Protein AF-A0A1C6UGQ5-F1 (afdb_monomer_lite)

Organism: NCBI:txid683228

Radius of gyration: 12.21 Å; chains: 1; bounding box: 24×23×37 Å

pLDDT: mean 90.73, std 9.97, range [44.59, 98.0]

Secondary structure (DSSP, 8-state):
-PPPHHHHHS-HHHHHHHHHHHHHHHHHTT-HHHHHHHHHHHHHH-HHHHHH-HHHHHHHHHHHTSTT--HHHHHHHHHTT--

Structure (mmCIF, N/CA/C/O backbone):
data_AF-A0A1C6UGQ5-F1
#
_entry.id   AF-A0A1C6UGQ5-F1
#
loop_
_atom_site.group_PDB
_atom_site.id
_atom_site.type_symbol
_atom_site.label_atom_id
_atom_site.label_alt_id
_atom_site.label_comp_id
_atom_site.label_asym_id
_atom_site.label_entity_id
_atom_site.label_seq_id
_atom_site.pdbx_PDB_ins_code
_atom_site.Cartn_x
_atom_site.Cartn_y
_atom_site.Cartn_z
_atom_site.occupancy
_atom_site.B_iso_or_equiv
_atom_site.auth_seq_id
_atom_site.auth_comp_id
_atom_site.auth_asym_id
_atom_site.auth_atom_id
_atom_site.pdbx_PDB_model_num
ATOM 1 N N . MET A 1 1 ? -9.989 5.783 -15.074 1.00 44.59 1 MET A N 1
ATOM 2 C CA . MET A 1 1 ? -8.880 6.246 -15.937 1.00 44.59 1 MET A CA 1
ATOM 3 C C . MET A 1 1 ? -8.216 5.029 -16.558 1.00 44.59 1 MET A C 1
ATOM 5 O O . MET A 1 1 ? -7.771 4.163 -15.819 1.00 44.59 1 MET A O 1
ATOM 9 N N . ARG A 1 2 ? -8.204 4.912 -17.891 1.00 53.19 2 ARG A N 1
ATOM 10 C CA . ARG A 1 2 ? -7.362 3.925 -18.586 1.00 53.19 2 ARG A CA 1
ATOM 11 C C . ARG A 1 2 ? -5.968 4.536 -18.676 1.00 53.19 2 ARG A C 1
ATOM 13 O O . ARG A 1 2 ? -5.834 5.626 -19.221 1.00 53.19 2 ARG A O 1
ATOM 20 N N . ALA A 1 3 ? -4.967 3.878 -18.105 1.00 58.72 3 ALA A N 1
ATOM 21 C CA . ALA A 1 3 ? -3.591 4.324 -18.239 1.00 58.72 3 ALA A CA 1
ATOM 22 C C . ALA A 1 3 ? -3.219 4.318 -19.733 1.00 58.72 3 ALA A C 1
ATOM 24 O O . ALA A 1 3 ? -3.474 3.331 -20.42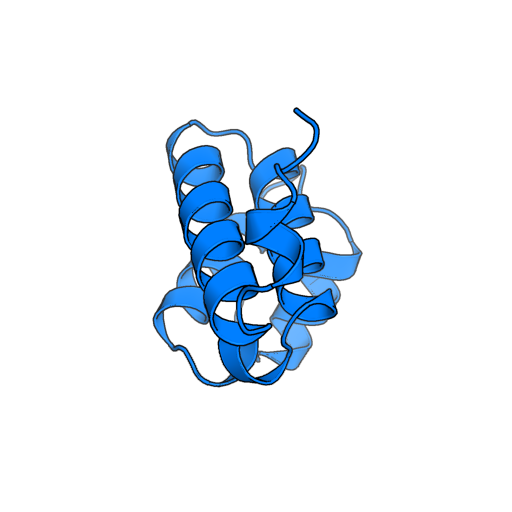7 1.00 58.72 3 ALA A O 1
ATOM 25 N N . GLY A 1 4 ? -2.712 5.445 -20.240 1.00 61.12 4 GLY A N 1
ATOM 26 C CA . GLY A 1 4 ? -2.332 5.583 -21.645 1.00 61.12 4 GLY A CA 1
ATOM 27 C C . GLY A 1 4 ? -1.271 4.550 -22.043 1.00 61.12 4 GLY A C 1
ATOM 28 O O . GLY A 1 4 ? -0.620 3.979 -21.166 1.00 61.12 4 GLY A O 1
ATOM 29 N N . PRO A 1 5 ? -1.064 4.305 -23.348 1.00 65.88 5 PRO A N 1
ATOM 30 C CA . PRO A 1 5 ? -0.166 3.258 -23.838 1.00 65.88 5 PRO A CA 1
ATOM 31 C C . PRO A 1 5 ? 1.224 3.302 -23.182 1.00 65.88 5 PRO A C 1
ATOM 33 O O . PRO A 1 5 ? 1.762 2.246 -22.871 1.00 65.88 5 PRO A O 1
ATOM 36 N N . GLY A 1 6 ? 1.740 4.493 -22.847 1.00 75.25 6 GLY A N 1
ATOM 37 C CA . GLY A 1 6 ? 3.006 4.689 -22.128 1.00 75.25 6 GLY A CA 1
ATOM 38 C C . GLY A 1 6 ? 3.122 3.977 -20.774 1.00 75.25 6 GLY A C 1
ATOM 39 O O . GLY A 1 6 ? 4.201 3.516 -20.429 1.00 75.25 6 GLY A O 1
ATOM 40 N N . TRP A 1 7 ? 2.026 3.791 -20.031 1.00 78.00 7 TRP A N 1
ATOM 41 C CA . TRP A 1 7 ? 2.055 3.106 -18.732 1.00 78.00 7 TRP A CA 1
ATOM 42 C C . TRP A 1 7 ? 2.491 1.643 -18.846 1.00 78.00 7 TRP A C 1
ATOM 44 O O . TRP A 1 7 ? 3.276 1.148 -18.037 1.00 78.00 7 TRP A O 1
ATOM 54 N N . ARG A 1 8 ? 2.018 0.936 -19.879 1.00 80.56 8 ARG A N 1
ATOM 55 C CA . ARG A 1 8 ? 2.407 -0.462 -20.116 1.00 80.56 8 ARG A CA 1
ATOM 56 C C . ARG A 1 8 ? 3.884 -0.605 -20.491 1.00 80.56 8 ARG A C 1
ATOM 58 O O . ARG A 1 8 ? 4.450 -1.664 -20.238 1.00 80.56 8 ARG A O 1
ATOM 65 N N . TRP A 1 9 ? 4.493 0.453 -21.020 1.00 83.75 9 TRP A N 1
ATOM 66 C CA . TRP A 1 9 ? 5.899 0.484 -21.422 1.00 83.75 9 TRP A CA 1
ATOM 67 C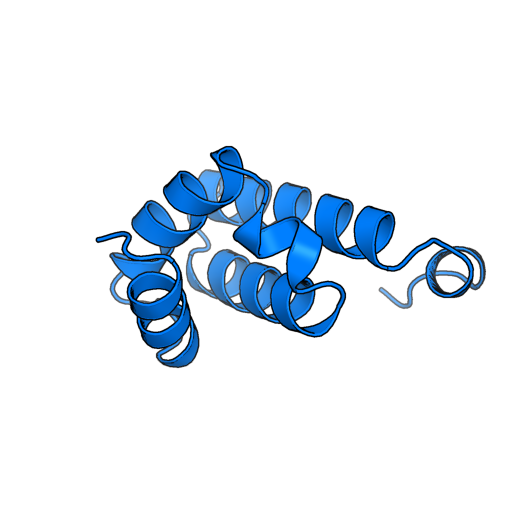 C . TRP A 1 9 ? 6.860 0.898 -20.302 1.00 83.75 9 TRP A C 1
ATOM 69 O O . TRP A 1 9 ? 8.066 0.765 -20.473 1.00 83.75 9 TRP A O 1
ATOM 79 N N . LEU A 1 10 ? 6.357 1.369 -19.155 1.00 86.69 10 LEU A N 1
ATOM 80 C CA . LEU A 1 10 ? 7.206 1.649 -17.996 1.00 86.69 10 LEU A CA 1
ATOM 81 C C . LEU A 1 10 ? 7.717 0.352 -17.344 1.00 86.69 10 LEU A C 1
ATOM 83 O O . LEU A 1 10 ? 6.973 -0.638 -17.309 1.00 86.69 10 LEU A O 1
ATOM 87 N N . PRO A 1 11 ? 8.933 0.364 -16.763 1.00 91.50 11 PRO A N 1
ATOM 88 C CA . PRO A 1 11 ? 9.397 -0.714 -15.898 1.00 91.50 11 PRO A CA 1
ATOM 89 C C . PRO A 1 11 ? 8.415 -0.979 -14.751 1.00 91.50 11 PRO A C 1
ATOM 91 O O . PRO A 1 11 ? 7.725 -0.072 -14.271 1.00 91.50 11 PRO A O 1
ATOM 94 N N . THR A 1 12 ? 8.339 -2.232 -14.312 1.00 93.12 12 THR A N 1
ATOM 95 C CA . THR A 1 12 ? 7.449 -2.680 -13.232 1.00 93.12 12 THR A CA 1
ATOM 96 C C . THR A 1 12 ? 7.679 -1.912 -11.937 1.00 93.12 12 THR A C 1
ATOM 98 O O . THR A 1 12 ? 6.719 -1.546 -11.265 1.00 93.12 12 THR A O 1
ATOM 101 N N . GLU A 1 13 ? 8.928 -1.576 -11.651 1.00 92.50 13 GLU A N 1
ATOM 102 C CA . GLU A 1 13 ? 9.385 -0.857 -10.462 1.00 92.50 13 GLU A CA 1
ATOM 103 C C . GLU A 1 13 ? 8.859 0.578 -10.482 1.00 92.50 13 GLU A C 1
ATOM 105 O O . GLU A 1 13 ? 8.266 1.042 -9.516 1.00 92.50 13 GLU A O 1
ATOM 110 N N . HIS A 1 14 ? 8.949 1.255 -11.632 1.00 93.44 14 HIS A N 1
ATOM 111 C CA . HIS A 1 14 ? 8.428 2.616 -11.796 1.00 93.44 14 HIS A CA 1
ATOM 112 C C . HIS A 1 14 ? 6.907 2.657 -11.653 1.00 93.44 14 HIS A C 1
ATOM 114 O O . HIS A 1 14 ? 6.345 3.591 -11.079 1.00 93.44 14 HIS A O 1
ATOM 120 N N . ARG A 1 15 ? 6.223 1.626 -12.160 1.00 94.94 15 ARG A N 1
ATOM 121 C CA . ARG A 1 15 ? 4.781 1.494 -11.963 1.00 94.94 15 ARG A CA 1
ATOM 122 C C . ARG A 1 15 ? 4.427 1.262 -10.497 1.00 94.94 15 ARG A C 1
ATOM 124 O O . ARG A 1 15 ? 3.496 1.888 -9.999 1.00 94.94 15 ARG A O 1
ATOM 131 N N . ALA A 1 16 ? 5.151 0.382 -9.814 1.00 95.69 16 ALA A N 1
ATOM 132 C CA . ALA A 1 16 ? 4.947 0.125 -8.395 1.00 95.69 16 ALA A CA 1
ATOM 133 C C . ALA A 1 16 ? 5.228 1.378 -7.552 1.00 95.69 16 ALA A C 1
ATOM 135 O O . ALA A 1 16 ? 4.400 1.726 -6.716 1.00 95.69 16 ALA A O 1
ATOM 136 N N . ALA A 1 17 ? 6.301 2.119 -7.838 1.00 94.62 17 ALA A N 1
ATOM 137 C CA . ALA A 1 17 ? 6.618 3.388 -7.186 1.00 94.62 17 ALA A CA 1
ATOM 138 C C . ALA A 1 17 ? 5.472 4.406 -7.321 1.00 94.62 17 ALA A C 1
ATOM 140 O O . ALA A 1 17 ? 5.012 4.950 -6.321 1.00 94.62 17 ALA A O 1
ATOM 141 N N . TYR A 1 18 ? 4.927 4.583 -8.529 1.00 94.94 18 TYR A N 1
ATOM 142 C CA . TYR A 1 18 ? 3.766 5.454 -8.741 1.00 94.94 18 TYR A CA 1
ATOM 143 C C . TYR A 1 18 ? 2.535 5.011 -7.933 1.00 94.94 18 TYR A C 1
ATOM 145 O O . TYR A 1 18 ? 1.825 5.837 -7.356 1.00 94.94 18 TYR A O 1
ATOM 153 N N . LEU A 1 19 ? 2.262 3.704 -7.884 1.00 96.94 19 LEU A N 1
ATOM 154 C CA . LEU A 1 19 ? 1.156 3.164 -7.093 1.00 96.94 19 LEU A CA 1
ATOM 155 C C . LEU A 1 19 ? 1.371 3.416 -5.592 1.00 96.94 19 LEU A C 1
ATOM 157 O O . LEU A 1 19 ? 0.425 3.772 -4.896 1.00 96.94 19 LEU A O 1
ATOM 161 N N . LEU A 1 20 ? 2.601 3.300 -5.094 1.00 96.75 20 LEU A N 1
ATOM 162 C CA . LEU A 1 20 ? 2.940 3.594 -3.700 1.00 96.75 20 LEU A CA 1
ATOM 163 C C . LEU A 1 20 ? 2.765 5.083 -3.362 1.00 96.75 20 LEU A C 1
ATOM 165 O O . LEU A 1 20 ? 2.213 5.406 -2.307 1.00 96.75 20 LEU A O 1
ATOM 169 N N . ASP A 1 21 ? 3.133 5.984 -4.273 1.00 96.31 21 ASP A N 1
ATOM 170 C CA . ASP A 1 21 ? 2.888 7.422 -4.113 1.00 96.31 21 ASP A CA 1
ATOM 171 C C . ASP A 1 21 ? 1.383 7.734 -4.070 1.00 96.31 21 ASP A C 1
ATOM 173 O O . ASP A 1 21 ? 0.911 8.471 -3.198 1.00 96.31 21 ASP A O 1
ATOM 177 N N . ALA A 1 22 ? 0.594 7.113 -4.953 1.00 97.69 22 ALA A N 1
ATOM 178 C CA . ALA A 1 22 ? -0.862 7.235 -4.939 1.00 97.69 22 ALA A CA 1
ATOM 179 C C . ALA A 1 22 ? -1.482 6.651 -3.655 1.00 97.69 22 ALA A C 1
ATOM 181 O O . ALA A 1 22 ? -2.387 7.251 -3.070 1.00 97.69 22 ALA A O 1
ATOM 182 N N . ALA A 1 23 ? -0.980 5.511 -3.176 1.00 97.69 23 ALA A N 1
ATOM 183 C CA . ALA A 1 23 ? -1.419 4.901 -1.926 1.00 97.69 23 ALA A CA 1
ATOM 184 C C . ALA A 1 23 ? -1.171 5.828 -0.729 1.00 97.69 23 ALA A C 1
ATOM 186 O O . ALA A 1 23 ? -2.059 6.007 0.109 1.00 97.69 23 ALA A O 1
ATOM 187 N N . ARG A 1 24 ? 0.001 6.472 -0.681 1.00 96.62 24 ARG A N 1
ATOM 188 C CA . ARG A 1 24 ? 0.325 7.479 0.333 1.00 96.62 24 ARG A CA 1
ATOM 189 C C . ARG A 1 24 ? -0.622 8.675 0.257 1.00 96.62 24 ARG A C 1
ATOM 191 O O . ARG A 1 24 ? -1.116 9.111 1.293 1.00 96.62 24 ARG A O 1
ATOM 198 N N . ALA A 1 25 ? -0.937 9.166 -0.942 1.00 97.88 25 ALA A N 1
ATOM 199 C CA . ALA A 1 25 ? -1.906 10.247 -1.115 1.00 97.88 25 ALA A CA 1
ATOM 200 C C . ALA A 1 25 ? -3.310 9.867 -0.601 1.00 97.88 25 ALA A C 1
ATOM 202 O O . ALA A 1 25 ? -3.951 10.670 0.076 1.00 97.88 25 ALA A O 1
ATOM 203 N N . TYR A 1 26 ? -3.772 8.634 -0.845 1.00 97.56 26 TYR A N 1
ATOM 204 C CA . TYR A 1 26 ? -5.038 8.148 -0.283 1.00 97.56 26 TYR A CA 1
ATOM 205 C C . TYR A 1 26 ? -5.012 8.059 1.244 1.00 97.56 26 TYR A C 1
ATOM 207 O O . TYR A 1 26 ? -5.984 8.458 1.883 1.00 97.56 26 TYR A O 1
ATOM 215 N N . ALA A 1 27 ? -3.910 7.584 1.830 1.00 96.50 27 ALA A N 1
ATOM 216 C CA . ALA A 1 27 ? -3.761 7.515 3.282 1.00 96.50 27 ALA A CA 1
ATOM 217 C C . ALA A 1 27 ? -3.789 8.914 3.920 1.00 96.50 27 ALA A C 1
ATOM 219 O O . ALA A 1 27 ? -4.497 9.123 4.903 1.00 96.50 27 ALA A O 1
ATOM 220 N N . LEU A 1 28 ? -3.098 9.889 3.316 1.00 96.62 28 LEU A N 1
ATOM 221 C CA . LEU A 1 28 ? -3.130 11.294 3.741 1.00 96.62 28 LEU A CA 1
ATOM 222 C C . LEU A 1 28 ? -4.533 11.910 3.629 1.00 96.62 28 LEU A C 1
ATOM 224 O O . LEU A 1 28 ? -4.907 12.738 4.454 1.00 96.62 28 LEU A O 1
ATOM 228 N N . ALA A 1 29 ? -5.328 11.478 2.649 1.00 97.00 29 ALA A N 1
ATOM 229 C CA . ALA A 1 29 ? -6.729 11.869 2.498 1.00 97.00 29 ALA A CA 1
ATOM 230 C C . ALA A 1 29 ? -7.702 11.086 3.410 1.00 97.00 29 ALA A C 1
ATOM 232 O O . ALA A 1 29 ? -8.908 11.324 3.362 1.00 97.00 29 ALA A O 1
ATOM 233 N N . GLY A 1 30 ? -7.210 10.139 4.218 1.00 95.94 30 GLY A N 1
ATOM 234 C CA . GLY A 1 30 ? -8.013 9.308 5.120 1.00 95.94 30 GLY A CA 1
ATOM 235 C C . GLY A 1 30 ? -8.701 8.100 4.466 1.00 95.94 30 GLY A C 1
ATOM 236 O O . GLY A 1 30 ? -9.393 7.345 5.152 1.00 95.94 30 GLY A O 1
ATOM 237 N N . ASP A 1 31 ? -8.505 7.857 3.166 1.00 96.50 31 ASP A N 1
ATOM 238 C CA . ASP A 1 31 ? -9.088 6.712 2.454 1.00 96.50 31 ASP A CA 1
ATOM 239 C C . ASP A 1 31 ? -8.188 5.470 2.566 1.00 96.50 31 ASP A C 1
ATOM 241 O O . ASP A 1 31 ? -7.518 5.041 1.621 1.00 96.50 31 ASP A O 1
ATOM 245 N N . MET A 1 32 ? -8.188 4.867 3.757 1.00 95.88 32 MET A N 1
ATOM 246 C CA . MET A 1 32 ? -7.345 3.708 4.076 1.00 95.88 32 MET A CA 1
ATOM 247 C C . MET A 1 32 ? -7.701 2.458 3.252 1.00 95.88 32 MET A C 1
ATOM 249 O O . MET A 1 32 ? -6.836 1.626 2.973 1.00 95.88 32 MET A O 1
ATOM 253 N N . ARG A 1 33 ? -8.950 2.342 2.775 1.00 95.94 33 ARG A N 1
ATOM 254 C CA . ARG A 1 33 ? -9.354 1.261 1.860 1.00 95.94 33 ARG A CA 1
ATOM 255 C C . ARG A 1 33 ? -8.685 1.385 0.506 1.00 95.94 33 ARG A C 1
ATOM 257 O O . ARG A 1 33 ? -8.159 0.391 0.000 1.00 95.94 33 ARG A O 1
ATOM 264 N N . ARG A 1 34 ? -8.726 2.575 -0.103 1.00 96.94 34 ARG A N 1
ATOM 265 C CA . ARG A 1 34 ? -8.052 2.801 -1.387 1.00 96.94 34 ARG A CA 1
ATOM 266 C C . ARG A 1 34 ? -6.543 2.740 -1.241 1.00 96.94 34 ARG A C 1
ATOM 268 O O . ARG A 1 34 ? -5.910 2.123 -2.095 1.00 96.94 34 ARG A O 1
ATOM 275 N N . ALA A 1 35 ? -5.989 3.276 -0.155 1.00 97.62 35 ALA A N 1
ATOM 276 C CA . ALA A 1 35 ? -4.565 3.155 0.139 1.00 97.62 35 ALA A CA 1
ATOM 277 C C . ALA A 1 35 ? -4.132 1.680 0.147 1.00 97.62 35 ALA A C 1
ATOM 279 O O . ALA A 1 35 ? -3.268 1.287 -0.633 1.00 97.62 35 ALA A O 1
ATOM 280 N N . GLY A 1 36 ? -4.814 0.835 0.928 1.00 97.00 36 GLY A N 1
ATOM 281 C CA . GLY A 1 36 ? -4.469 -0.583 1.055 1.00 97.00 36 GLY A CA 1
ATOM 282 C C . GLY A 1 36 ? -4.594 -1.368 -0.248 1.00 97.00 36 GLY A C 1
ATOM 283 O O . GLY A 1 36 ? -3.714 -2.156 -0.587 1.00 97.00 36 GLY A O 1
ATOM 284 N N . ARG A 1 37 ? -5.653 -1.128 -1.031 1.00 97.38 37 ARG A N 1
ATOM 285 C CA . ARG A 1 37 ? -5.796 -1.758 -2.357 1.00 97.38 37 ARG A CA 1
ATOM 286 C C . ARG A 1 37 ? -4.667 -1.359 -3.303 1.00 97.38 37 ARG A C 1
ATOM 288 O O . ARG A 1 37 ? -4.129 -2.220 -3.988 1.00 97.38 37 ARG A O 1
ATOM 295 N N . THR A 1 38 ? -4.288 -0.085 -3.289 1.00 98.00 38 THR A N 1
ATOM 296 C CA . THR A 1 38 ? -3.232 0.439 -4.161 1.00 98.00 38 THR A CA 1
ATOM 297 C C . THR A 1 38 ? -1.858 -0.123 -3.773 1.00 98.00 38 THR A C 1
ATOM 299 O O . THR A 1 38 ? -1.075 -0.466 -4.655 1.00 98.00 38 THR A O 1
ATOM 302 N N . VAL A 1 39 ? -1.587 -0.333 -2.477 1.00 97.25 39 VAL A N 1
ATOM 303 C CA . VA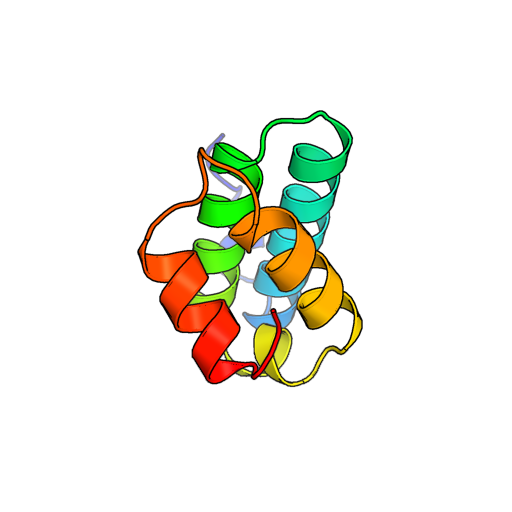L A 1 39 ? -0.388 -1.065 -2.022 1.00 97.25 39 VAL A CA 1
ATOM 304 C C . VAL A 1 39 ? -0.379 -2.505 -2.543 1.00 97.25 39 VAL A C 1
ATOM 306 O O . VAL A 1 39 ? 0.632 -2.962 -3.067 1.00 97.25 39 VAL A O 1
ATOM 309 N N . LEU A 1 40 ? -1.503 -3.224 -2.458 1.00 97.31 40 LEU A N 1
ATOM 310 C CA . LEU A 1 40 ? -1.596 -4.596 -2.975 1.00 97.31 40 LEU A CA 1
ATOM 311 C C . LEU A 1 40 ? -1.442 -4.661 -4.503 1.00 97.31 40 LEU A C 1
ATOM 313 O O . LEU A 1 40 ? -0.941 -5.654 -5.032 1.00 97.31 40 LEU A O 1
ATOM 317 N N . ASP A 1 41 ? -1.872 -3.623 -5.221 1.00 97.38 41 ASP A N 1
ATOM 318 C CA . ASP A 1 41 ? -1.626 -3.494 -6.659 1.00 97.38 41 ASP A CA 1
ATOM 319 C C . ASP A 1 41 ? -0.132 -3.268 -6.954 1.00 97.38 41 ASP A C 1
ATOM 321 O O . ASP A 1 41 ? 0.391 -3.855 -7.905 1.00 97.38 41 ASP A O 1
ATOM 325 N N . ALA A 1 42 ? 0.569 -2.481 -6.129 1.00 96.81 42 ALA A N 1
ATOM 326 C CA . ALA A 1 42 ? 2.018 -2.296 -6.226 1.00 96.81 42 ALA A CA 1
ATOM 327 C C . ALA A 1 42 ? 2.781 -3.604 -5.955 1.00 96.81 42 ALA A C 1
ATOM 329 O O . ALA A 1 42 ? 3.616 -3.986 -6.771 1.00 96.81 42 ALA A O 1
ATOM 330 N N . GLU A 1 43 ? 2.423 -4.340 -4.895 1.00 96.25 43 GLU A N 1
ATOM 331 C CA . GLU A 1 43 ? 3.012 -5.648 -4.542 1.00 96.25 43 GLU A CA 1
ATOM 332 C C . GLU A 1 43 ? 2.865 -6.662 -5.683 1.00 96.25 43 GLU A C 1
ATOM 334 O O . GLU A 1 43 ? 3.809 -7.368 -6.036 1.00 96.25 43 GLU A O 1
ATOM 339 N N . ARG A 1 44 ? 1.692 -6.695 -6.330 1.00 95.38 44 ARG A N 1
ATOM 340 C CA . ARG A 1 44 ? 1.458 -7.536 -7.516 1.00 95.38 44 ARG A CA 1
ATOM 341 C C . ARG A 1 44 ? 2.232 -7.074 -8.751 1.00 95.38 44 ARG A C 1
ATOM 343 O O . ARG A 1 44 ? 2.458 -7.880 -9.649 1.00 95.38 44 ARG A O 1
ATOM 350 N N . THR A 1 45 ? 2.602 -5.797 -8.823 1.00 95.50 45 THR A N 1
ATOM 351 C CA . THR A 1 45 ? 3.311 -5.218 -9.972 1.00 95.50 45 THR A CA 1
ATOM 352 C C . THR A 1 45 ? 4.821 -5.409 -9.866 1.00 95.50 45 THR A C 1
ATOM 354 O O . THR A 1 45 ? 5.445 -5.773 -10.860 1.00 95.50 45 THR A O 1
ATOM 357 N N . ALA A 1 46 ? 5.404 -5.168 -8.691 1.00 95.44 46 ALA A N 1
ATOM 358 C CA . ALA A 1 46 ? 6.826 -5.359 -8.429 1.00 95.44 46 ALA A CA 1
ATOM 359 C C . ALA A 1 46 ? 7.063 -5.634 -6.938 1.00 95.44 46 ALA A C 1
ATOM 361 O O . ALA A 1 46 ? 7.176 -4.711 -6.133 1.00 95.44 46 ALA A O 1
ATOM 362 N N . ARG A 1 47 ? 7.184 -6.916 -6.578 1.00 93.62 47 ARG A N 1
ATOM 363 C CA . ARG A 1 47 ? 7.453 -7.338 -5.196 1.00 93.62 47 ARG A CA 1
ATOM 364 C C . ARG A 1 47 ? 8.745 -6.732 -4.635 1.00 93.62 47 ARG A C 1
ATOM 366 O O . ARG A 1 47 ? 8.755 -6.294 -3.494 1.00 93.62 47 ARG A O 1
ATOM 373 N N . GLY A 1 48 ? 9.819 -6.672 -5.430 1.00 91.06 48 GLY A N 1
ATOM 374 C CA . GLY A 1 48 ? 11.102 -6.099 -4.990 1.00 91.06 48 GLY A CA 1
ATOM 375 C C . GLY A 1 48 ? 10.950 -4.660 -4.495 1.00 91.06 48 GLY A C 1
ATOM 376 O O . GLY A 1 48 ? 11.317 -4.350 -3.371 1.00 91.06 48 GLY A O 1
ATOM 377 N N . GLU A 1 49 ? 10.259 -3.817 -5.265 1.00 90.12 49 GLU A N 1
ATOM 378 C CA . GLU A 1 49 ? 10.028 -2.409 -4.915 1.00 90.12 49 GLU A CA 1
ATOM 379 C C . GLU A 1 49 ? 9.301 -2.234 -3.567 1.00 90.12 49 GLU A C 1
ATOM 381 O O . GLU A 1 49 ? 9.612 -1.320 -2.806 1.00 90.12 49 GLU A O 1
ATOM 386 N N . VAL A 1 50 ? 8.342 -3.112 -3.249 1.00 92.12 50 VAL A N 1
ATOM 387 C CA . VAL A 1 50 ? 7.579 -3.070 -1.987 1.00 92.12 50 VAL A CA 1
ATOM 388 C C . VAL A 1 50 ? 8.394 -3.592 -0.802 1.00 92.12 50 VAL A C 1
ATOM 390 O O . VAL A 1 50 ? 8.262 -3.0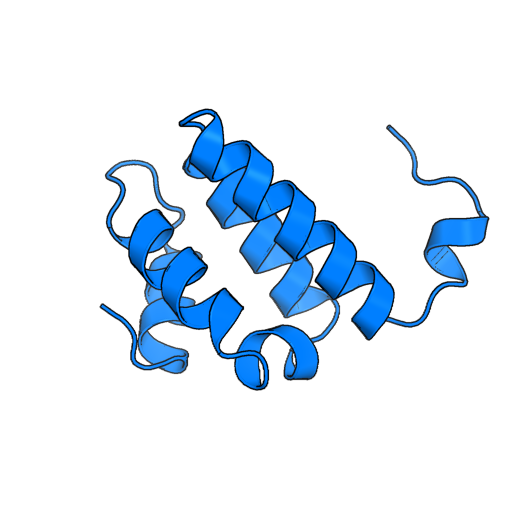73 0.306 1.00 92.12 50 VAL A O 1
ATOM 393 N N . HIS A 1 51 ? 9.233 -4.609 -1.011 1.00 93.06 51 HIS A N 1
ATOM 394 C CA . HIS A 1 51 ? 9.997 -5.257 0.064 1.00 93.06 51 HIS A CA 1
ATOM 395 C C . HIS A 1 51 ? 11.316 -4.537 0.381 1.00 93.06 51 HIS A C 1
ATOM 397 O O . HIS A 1 51 ? 11.731 -4.511 1.548 1.00 93.06 51 HIS A O 1
ATOM 403 N N . ASP A 1 52 ? 11.940 -3.928 -0.630 1.00 91.69 52 ASP A N 1
ATOM 404 C CA . ASP A 1 52 ? 13.264 -3.304 -0.535 1.00 91.69 52 ASP A CA 1
ATOM 405 C C . ASP A 1 52 ? 13.200 -1.859 -0.025 1.00 91.69 52 ASP A C 1
ATOM 407 O O . ASP A 1 52 ? 14.176 -1.351 0.533 1.00 91.69 52 ASP A O 1
ATOM 411 N N . ARG A 1 53 ? 12.047 -1.191 -0.163 1.00 86.94 53 ARG A N 1
ATOM 412 C CA . ARG A 1 53 ? 11.894 0.216 0.217 1.00 86.94 53 ARG A CA 1
ATOM 413 C C . ARG A 1 53 ? 11.407 0.382 1.655 1.00 86.94 53 ARG A C 1
ATOM 415 O O . ARG A 1 53 ? 10.273 0.013 1.973 1.00 86.94 53 ARG A O 1
ATOM 422 N N . PRO A 1 54 ? 12.212 0.984 2.546 1.00 87.00 54 PRO A N 1
ATOM 423 C CA . PRO A 1 54 ? 11.830 1.155 3.942 1.00 87.00 54 PRO A CA 1
ATOM 424 C C . PRO A 1 54 ? 10.617 2.078 4.105 1.00 87.00 54 PRO A C 1
ATOM 426 O O . PRO A 1 54 ? 9.805 1.849 4.993 1.00 87.00 54 PRO A O 1
ATOM 429 N N . GLU A 1 55 ? 10.410 3.055 3.221 1.00 88.75 55 GLU A N 1
ATOM 430 C CA . GLU A 1 55 ? 9.278 3.985 3.334 1.00 88.75 55 GLU A CA 1
ATOM 431 C C . GLU A 1 55 ? 7.918 3.316 3.066 1.00 88.75 55 GLU A C 1
ATOM 433 O O . GLU A 1 55 ? 6.865 3.874 3.392 1.00 88.75 55 GLU A O 1
ATOM 438 N N . VAL A 1 56 ? 7.930 2.129 2.451 1.00 91.94 56 VAL A N 1
ATOM 439 C CA . VAL A 1 56 ? 6.734 1.313 2.211 1.00 91.94 56 VAL A CA 1
ATOM 440 C C . VAL A 1 56 ? 6.306 0.591 3.483 1.00 91.94 56 VAL A C 1
ATOM 442 O O . VAL A 1 56 ? 5.110 0.433 3.717 1.00 91.94 56 VAL A O 1
ATOM 445 N N . ARG A 1 57 ? 7.259 0.223 4.349 1.00 93.31 57 ARG A N 1
ATOM 446 C CA . ARG A 1 57 ? 6.986 -0.437 5.634 1.00 93.31 57 ARG A CA 1
ATOM 447 C C . ARG A 1 57 ? 6.114 0.428 6.536 1.00 93.31 57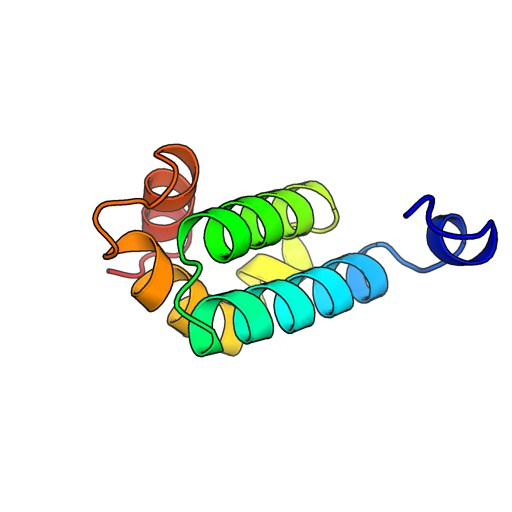 ARG A C 1
ATOM 449 O O . ARG A 1 57 ? 5.105 -0.059 7.041 1.00 93.31 57 ARG A O 1
ATOM 456 N N . ASP A 1 58 ? 6.438 1.714 6.647 1.00 93.88 58 ASP A N 1
ATOM 457 C CA . ASP A 1 58 ? 5.657 2.667 7.442 1.00 93.88 58 ASP A CA 1
ATOM 458 C C . ASP A 1 58 ? 4.243 2.851 6.882 1.00 93.88 58 ASP A C 1
ATOM 460 O O . ASP A 1 58 ? 3.261 2.845 7.624 1.00 93.88 58 ASP A O 1
ATOM 464 N N . LEU A 1 59 ? 4.119 2.963 5.555 1.00 94.88 59 LEU A N 1
ATOM 465 C CA . LEU A 1 59 ? 2.817 3.061 4.898 1.00 94.88 59 LEU A CA 1
ATOM 466 C C . LEU A 1 59 ? 1.970 1.806 5.152 1.00 94.88 59 LEU A C 1
ATOM 468 O O . LEU A 1 59 ? 0.792 1.922 5.489 1.00 94.88 59 LEU A O 1
ATOM 472 N N . VAL A 1 60 ? 2.556 0.613 5.020 1.00 95.75 60 VAL A N 1
ATOM 473 C CA . VAL A 1 60 ? 1.864 -0.657 5.277 1.00 95.75 60 VAL A CA 1
ATOM 474 C C . VAL A 1 60 ? 1.425 -0.751 6.735 1.00 95.75 60 VAL A C 1
ATOM 476 O O . VAL A 1 60 ? 0.269 -1.088 6.974 1.00 95.75 60 VAL A O 1
ATOM 479 N N . ALA A 1 61 ? 2.284 -0.395 7.692 1.00 94.75 61 ALA A N 1
ATOM 480 C CA . ALA A 1 61 ? 1.949 -0.374 9.116 1.00 94.75 61 ALA A CA 1
ATOM 481 C C . ALA A 1 61 ? 0.750 0.542 9.411 1.00 94.75 61 ALA A C 1
ATOM 483 O O . ALA A 1 61 ? -0.234 0.126 10.025 1.00 94.75 61 ALA A O 1
ATOM 484 N N . VAL A 1 62 ? 0.790 1.784 8.914 1.00 94.62 62 VAL A N 1
ATOM 485 C CA . VAL A 1 62 ? -0.292 2.762 9.106 1.00 94.62 62 VAL A CA 1
ATOM 486 C C . VAL A 1 62 ? -1.606 2.247 8.529 1.00 94.62 62 VAL A C 1
ATOM 488 O O . VAL A 1 62 ? -2.641 2.296 9.196 1.00 94.62 62 VAL A O 1
ATOM 491 N N . VAL A 1 63 ? -1.579 1.742 7.297 1.00 95.44 63 VAL A N 1
ATOM 492 C CA . VAL A 1 63 ? -2.804 1.331 6.612 1.00 95.44 63 VAL A CA 1
ATOM 493 C C . VAL A 1 63 ? -3.344 0.018 7.187 1.00 95.44 63 VAL A C 1
ATOM 495 O O . VAL A 1 63 ? -4.556 -0.103 7.336 1.00 95.44 63 VAL A O 1
ATOM 498 N N . ALA A 1 64 ? -2.490 -0.937 7.570 1.00 94.75 64 ALA A N 1
ATOM 499 C CA . ALA A 1 64 ? -2.901 -2.227 8.134 1.00 94.75 64 ALA A CA 1
ATOM 500 C C . ALA A 1 64 ? -3.612 -2.102 9.492 1.00 94.75 64 ALA A C 1
ATOM 502 O O . ALA A 1 64 ? -4.462 -2.932 9.811 1.00 94.75 64 ALA A O 1
ATOM 503 N N . ARG A 1 65 ? -3.314 -1.052 10.268 1.00 92.56 65 ARG A N 1
ATOM 504 C CA . ARG A 1 65 ? -3.988 -0.758 11.546 1.00 92.56 65 ARG A CA 1
ATOM 505 C C . ARG A 1 65 ? -5.388 -0.167 11.379 1.00 92.56 65 ARG A C 1
ATOM 507 O O . ARG A 1 65 ? -6.148 -0.111 12.346 1.00 92.56 65 ARG A O 1
ATOM 514 N N . ALA A 1 66 ? -5.747 0.310 10.187 1.00 92.88 66 ALA A N 1
ATOM 515 C CA . ALA A 1 66 ? -7.048 0.923 9.977 1.00 92.88 66 ALA A CA 1
ATOM 516 C C . ALA A 1 66 ? -8.173 -0.133 10.036 1.00 92.88 66 ALA A C 1
ATOM 518 O O . ALA A 1 66 ? -8.061 -1.176 9.395 1.00 92.88 66 ALA A O 1
ATOM 519 N N . PRO A 1 67 ? -9.332 0.156 10.665 1.00 91.19 67 PRO A N 1
ATOM 520 C CA . PRO A 1 67 ? -10.466 -0.782 10.721 1.00 91.19 67 PRO A CA 1
ATOM 521 C C . PRO A 1 67 ? -11.015 -1.191 9.351 1.00 91.19 67 PRO A C 1
ATOM 523 O O . PRO A 1 67 ? -11.767 -2.151 9.220 1.00 91.19 67 PRO A O 1
ATOM 526 N N . THR A 1 68 ? -10.692 -0.409 8.322 1.00 91.94 68 THR A N 1
ATOM 527 C CA . THR A 1 68 ? -11.164 -0.621 6.958 1.00 91.94 68 THR A CA 1
ATOM 528 C C . THR A 1 68 ? -10.107 -1.271 6.060 1.00 91.94 68 THR A C 1
ATOM 530 O O . THR A 1 68 ? -10.354 -1.436 4.865 1.00 91.94 68 THR A O 1
ATOM 533 N N . ALA A 1 69 ? -8.951 -1.651 6.612 1.00 88.44 69 ALA A N 1
ATOM 534 C CA . ALA A 1 69 ? -7.865 -2.271 5.870 1.00 88.44 69 ALA A CA 1
ATOM 535 C C . ALA A 1 69 ? -8.310 -3.584 5.190 1.00 88.44 69 ALA A C 1
ATOM 537 O O . ALA A 1 69 ? -9.042 -4.378 5.787 1.00 88.44 69 ALA A O 1
ATOM 538 N N . PRO A 1 70 ? -7.877 -3.852 3.945 1.00 90.12 70 PRO A N 1
ATOM 539 C CA . PRO A 1 70 ? -8.079 -5.156 3.317 1.00 90.12 70 PRO A CA 1
ATOM 540 C C . PRO A 1 70 ? -7.335 -6.265 4.079 1.00 90.12 70 PRO A C 1
ATOM 542 O O . PRO A 1 70 ? -6.177 -6.082 4.439 1.00 90.12 70 PRO A O 1
ATOM 545 N N . ALA A 1 71 ? -7.944 -7.444 4.243 1.00 90.00 71 ALA A N 1
ATOM 546 C CA . ALA A 1 71 ? -7.330 -8.568 4.967 1.00 90.00 71 ALA A CA 1
ATOM 547 C C . ALA A 1 71 ? -5.983 -9.027 4.369 1.00 90.00 71 ALA A C 1
ATOM 549 O O . ALA A 1 71 ? -5.057 -9.378 5.099 1.00 90.00 71 ALA A O 1
ATOM 550 N N . ASP A 1 72 ? -5.840 -8.976 3.042 1.00 91.75 72 ASP A N 1
ATOM 551 C CA . ASP A 1 72 ? -4.577 -9.311 2.373 1.00 91.75 72 ASP A CA 1
ATOM 552 C C . ASP A 1 72 ? -3.452 -8.320 2.705 1.00 91.75 72 ASP A C 1
ATOM 554 O O . ASP A 1 72 ? -2.280 -8.691 2.673 1.00 91.75 72 ASP A O 1
ATOM 558 N N . LEU A 1 73 ? -3.790 -7.082 3.086 1.00 92.62 73 LEU A N 1
ATOM 559 C CA . LEU A 1 73 ? -2.804 -6.106 3.539 1.00 92.62 73 LEU A CA 1
ATOM 560 C C . LEU A 1 73 ? -2.249 -6.473 4.919 1.00 92.62 73 LEU A C 1
ATOM 562 O O . LEU A 1 73 ? -1.061 -6.297 5.158 1.00 92.62 73 LEU A O 1
ATOM 566 N N . THR A 1 74 ? -3.071 -7.037 5.807 1.00 90.62 74 THR A N 1
ATOM 567 C CA . THR A 1 74 ? -2.604 -7.560 7.100 1.00 90.62 74 THR A CA 1
ATOM 568 C C . THR A 1 74 ? -1.615 -8.711 6.908 1.00 90.62 74 THR A C 1
ATOM 570 O O . THR A 1 74 ? -0.623 -8.794 7.627 1.00 90.62 74 THR A O 1
ATOM 573 N N . ARG A 1 75 ? -1.834 -9.572 5.902 1.00 90.19 75 ARG A N 1
ATOM 574 C CA . ARG A 1 75 ? -0.864 -10.618 5.537 1.00 90.19 75 ARG A CA 1
ATOM 575 C C . ARG A 1 75 ? 0.443 -10.010 5.025 1.00 90.19 75 ARG A C 1
ATOM 577 O O . ARG A 1 75 ? 1.507 -10.414 5.476 1.00 90.19 75 ARG A O 1
ATOM 584 N N . LEU A 1 76 ? 0.367 -9.006 4.149 1.00 92.44 76 LEU A N 1
ATOM 585 C CA . LEU A 1 76 ? 1.555 -8.295 3.668 1.00 92.44 76 LEU A CA 1
ATOM 586 C C . LEU A 1 76 ? 2.322 -7.608 4.811 1.00 92.44 76 LEU A C 1
ATOM 588 O O . LEU A 1 76 ? 3.547 -7.650 4.837 1.00 92.44 76 LEU A O 1
ATOM 592 N N . ALA A 1 77 ? 1.620 -7.019 5.782 1.00 92.50 77 ALA A N 1
ATOM 593 C CA . ALA A 1 77 ? 2.240 -6.436 6.970 1.00 92.50 77 ALA A CA 1
ATOM 594 C C . ALA A 1 77 ? 3.030 -7.484 7.772 1.00 92.50 77 ALA A C 1
ATOM 596 O O . ALA A 1 77 ? 4.170 -7.232 8.161 1.00 92.50 77 ALA A O 1
ATOM 597 N N . ALA A 1 78 ? 2.473 -8.688 7.941 1.00 92.19 78 ALA A N 1
ATOM 598 C CA . ALA A 1 78 ? 3.173 -9.798 8.580 1.00 92.19 78 ALA A CA 1
ATOM 599 C C . ALA A 1 78 ? 4.418 -10.243 7.788 1.00 92.19 78 ALA A C 1
ATOM 601 O O . ALA A 1 78 ? 5.478 -10.433 8.387 1.00 92.19 78 ALA A O 1
ATOM 602 N N . ASP A 1 79 ? 4.324 -10.341 6.457 1.00 93.38 79 ASP A N 1
ATOM 603 C CA . ASP A 1 79 ? 5.453 -10.693 5.580 1.00 93.38 79 ASP A CA 1
ATOM 604 C C . ASP A 1 79 ? 6.589 -9.659 5.667 1.00 93.38 79 ASP A C 1
ATOM 606 O O . ASP A 1 79 ? 7.767 -10.018 5.739 1.00 93.38 79 ASP A O 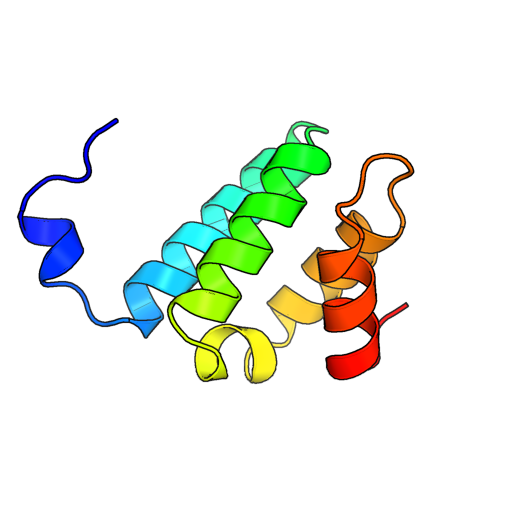1
ATOM 610 N N . LEU A 1 80 ? 6.234 -8.372 5.723 1.00 91.44 80 LEU A N 1
ATOM 611 C CA . LEU A 1 80 ? 7.174 -7.261 5.899 1.00 91.44 80 LEU A CA 1
ATOM 612 C C . LEU A 1 80 ? 7.639 -7.086 7.354 1.00 91.44 80 LEU A C 1
ATOM 614 O O . LEU A 1 80 ? 8.524 -6.268 7.612 1.00 91.44 80 LEU A O 1
ATOM 618 N N . ARG A 1 81 ? 7.078 -7.862 8.291 1.00 91.25 81 ARG A N 1
ATOM 619 C CA . ARG A 1 81 ? 7.319 -7.795 9.741 1.00 91.25 81 ARG A CA 1
ATOM 620 C C . ARG A 1 81 ? 7.068 -6.406 10.331 1.00 91.25 81 ARG A C 1
ATOM 622 O O . ARG A 1 81 ? 7.832 -5.931 11.169 1.00 91.25 81 ARG A O 1
ATOM 629 N N . VAL A 1 82 ? 5.986 -5.769 9.895 1.00 88.62 82 VAL A N 1
ATOM 630 C CA . VAL A 1 82 ? 5.522 -4.472 10.398 1.00 88.62 82 VAL A CA 1
ATOM 631 C C . VAL A 1 82 ? 4.188 -4.638 11.119 1.00 88.62 82 VAL A C 1
ATOM 633 O O . VAL A 1 82 ? 3.373 -5.480 10.738 1.00 88.62 82 VAL A O 1
ATOM 636 N N . SER A 1 83 ? 3.976 -3.856 12.178 1.00 74.44 83 SER A N 1
ATOM 637 C CA . SER A 1 83 ? 2.760 -3.876 13.001 1.00 74.44 83 SER A CA 1
ATOM 638 C C . SER A 1 83 ? 2.065 -2.538 13.015 1.00 74.44 83 SER A C 1
ATOM 640 O O . SER A 1 83 ? 2.743 -1.503 12.852 1.00 74.44 83 SER A O 1
#

Foldseek 3Di:
DPDPPVLVVDQLLVNLVVLQVVLVVCVVVVNLQSSQVSNVVSCVSDVCNCQVDPVNLVSLQSSLPDPNHDPVSVVVNVVSVHD

Sequence (83 aa):
MRAGPGWRWLPTEHRAAYLLDAARAYALAGDMRRAGRTVLDAERTARGEVHDRPEVRDLVAVVARAPTAPADLTRLAADLRVS